Protein AF-A0A9Q3UPS2-F1 (afdb_monomer_lite)

Secondary structure (DSSP, 8-state):
---------B--TT-HHHHHHHHGGGGGGHHHHHHHHHHHHHHT-GGGSBHHHHHHHHHHHTTPPP--TT---

Sequence (73 aa):
MIGFTFLSKRFDSSNPDDVDAIADPYGVFADDVRAFIDEARRHGEVDKLSHQEVHRLIASELALPVPDAGVAL

Structure (mmCIF, N/CA/C/O backbone):
data_AF-A0A9Q3UPS2-F1
#
_entry.id   AF-A0A9Q3UPS2-F1
#
loop_
_atom_site.group_PDB
_atom_site.id
_atom_site.type_symbol
_atom_site.label_atom_id
_atom_site.label_alt_id
_atom_site.label_comp_id
_atom_site.label_asym_id
_atom_site.label_entity_id
_atom_site.label_seq_id
_atom_site.pdbx_PDB_ins_code
_atom_site.Cartn_x
_atom_site.Cartn_y
_atom_site.Cartn_z
_atom_site.occupancy
_atom_site.B_iso_or_equiv
_atom_site.auth_seq_id
_atom_site.auth_comp_id
_atom_site.auth_asym_id
_atom_site.auth_atom_id
_atom_site.pdbx_PDB_model_num
ATOM 1 N N . MET A 1 1 ? -8.089 31.510 13.335 1.00 41.53 1 MET A N 1
ATOM 2 C CA . MET A 1 1 ? -8.090 30.165 13.945 1.00 41.53 1 MET A CA 1
ATOM 3 C C . MET A 1 1 ? -8.296 29.178 12.804 1.00 41.53 1 MET A C 1
ATOM 5 O O . MET A 1 1 ? -9.420 29.030 12.351 1.00 41.53 1 MET A O 1
ATOM 9 N N . ILE A 1 2 ? -7.219 28.651 12.217 1.00 45.19 2 ILE A N 1
ATOM 10 C CA . ILE A 1 2 ? -7.322 27.713 11.088 1.00 45.19 2 ILE A CA 1
ATOM 11 C C . ILE A 1 2 ? -7.440 26.325 11.712 1.00 45.19 2 ILE A C 1
ATOM 13 O O . ILE A 1 2 ? -6.477 25.816 12.280 1.00 45.19 2 ILE A O 1
ATOM 17 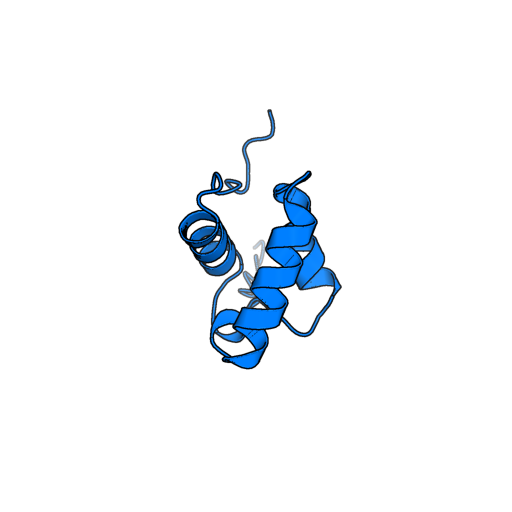N N . GLY A 1 3 ? -8.652 25.777 11.710 1.00 38.88 3 GLY A N 1
ATOM 18 C CA . GLY A 1 3 ? -8.905 24.416 12.158 1.00 38.88 3 GLY A CA 1
ATOM 19 C C . GLY A 1 3 ? -8.388 23.444 11.109 1.00 38.88 3 GLY A C 1
ATOM 20 O O . GLY A 1 3 ? -9.096 23.139 10.157 1.00 38.88 3 GLY A O 1
ATOM 21 N N . PHE A 1 4 ? -7.156 22.971 11.270 1.00 47.94 4 PHE A N 1
ATOM 22 C CA . PHE A 1 4 ? -6.709 21.766 10.586 1.00 47.94 4 PHE A CA 1
ATOM 23 C C . PHE A 1 4 ? -7.321 20.583 11.327 1.00 47.94 4 PHE A C 1
ATOM 25 O O . PHE A 1 4 ? -6.757 20.071 12.294 1.00 47.94 4 PHE A O 1
ATOM 32 N N . THR A 1 5 ? -8.516 20.173 10.917 1.00 41.88 5 THR A N 1
ATOM 33 C CA . THR A 1 5 ? -9.041 18.856 11.263 1.00 41.88 5 THR A CA 1
ATOM 34 C C . THR A 1 5 ? -8.141 17.837 10.565 1.00 41.88 5 THR A C 1
ATOM 36 O O . THR A 1 5 ? -8.401 17.436 9.435 1.00 41.88 5 THR A O 1
ATOM 39 N N . PHE A 1 6 ? -7.045 17.439 11.217 1.00 47.53 6 PHE A N 1
ATOM 40 C CA . PHE A 1 6 ? -6.324 16.209 10.895 1.00 47.53 6 PHE A CA 1
ATOM 41 C C . PHE A 1 6 ? -7.246 15.045 11.266 1.00 47.53 6 PHE A C 1
ATOM 43 O O . PHE A 1 6 ? -7.083 14.383 12.288 1.00 47.53 6 PHE A O 1
ATOM 50 N N . LEU A 1 7 ? -8.291 14.845 10.464 1.00 44.59 7 LEU A N 1
ATOM 51 C CA . LEU A 1 7 ? -9.017 13.594 10.426 1.00 44.59 7 LEU A CA 1
ATOM 52 C C . LEU A 1 7 ? -7.999 12.597 9.875 1.00 44.59 7 LEU A C 1
ATOM 54 O O . LEU A 1 7 ? -7.786 12.553 8.667 1.00 44.59 7 LEU A O 1
ATOM 58 N N . SER A 1 8 ? -7.276 11.906 10.760 1.00 46.59 8 SER A N 1
ATOM 59 C CA . SER A 1 8 ? -6.384 10.804 10.406 1.00 46.59 8 SER A CA 1
ATOM 60 C C . SER A 1 8 ? -7.214 9.775 9.646 1.00 46.59 8 SER A C 1
ATOM 62 O O . SER A 1 8 ? -7.880 8.933 10.249 1.00 46.59 8 SER A O 1
ATOM 64 N N . LYS A 1 9 ? -7.270 9.931 8.322 1.00 60.94 9 LYS A N 1
ATOM 65 C CA . LYS A 1 9 ? -8.037 9.086 7.423 1.00 60.94 9 LYS A CA 1
ATOM 66 C C . LYS A 1 9 ? -7.329 7.737 7.481 1.00 60.94 9 LYS A C 1
ATOM 68 O O . LYS A 1 9 ? -6.208 7.605 7.004 1.00 60.94 9 LYS A O 1
ATOM 73 N N . ARG A 1 10 ? -7.905 6.796 8.230 1.00 71.25 10 ARG A N 1
ATOM 74 C CA . ARG A 1 10 ? -7.415 5.416 8.248 1.00 71.25 10 ARG A CA 1
ATOM 75 C C . ARG A 1 10 ? -7.442 4.905 6.816 1.00 71.25 10 ARG A C 1
ATOM 77 O O . ARG A 1 10 ? -8.347 5.280 6.070 1.00 71.25 10 ARG A O 1
ATOM 84 N N . PHE A 1 11 ? -6.447 4.106 6.459 1.00 80.19 11 PHE A N 1
ATOM 85 C CA . PHE A 1 11 ? -6.449 3.457 5.163 1.00 80.19 11 PHE A CA 1
ATOM 86 C C . PHE A 1 11 ? -7.640 2.499 5.102 1.00 80.19 11 PHE A C 1
ATOM 88 O O . PHE A 1 11 ? -7.822 1.694 6.014 1.00 80.19 11 PHE A O 1
ATOM 95 N N . ASP A 1 12 ? -8.457 2.620 4.060 1.00 80.44 12 ASP A N 1
ATOM 96 C CA . ASP A 1 12 ? -9.565 1.704 3.798 1.00 80.44 12 ASP A CA 1
ATOM 97 C C . ASP A 1 12 ? -9.195 0.839 2.594 1.00 80.44 12 ASP A C 1
ATOM 99 O O . ASP A 1 12 ? -9.146 1.315 1.459 1.00 80.44 12 ASP A O 1
ATOM 103 N N . SER A 1 13 ? -8.913 -0.440 2.846 1.00 80.81 13 SER A N 1
ATOM 104 C CA . SER A 1 13 ? -8.470 -1.375 1.804 1.00 80.81 13 SER A CA 1
ATOM 105 C C . SER A 1 13 ? -9.598 -1.778 0.848 1.00 80.81 13 SER A C 1
ATOM 107 O O . SER A 1 13 ? -9.359 -2.384 -0.197 1.00 80.81 13 SER A O 1
ATOM 109 N N . SER A 1 14 ? -10.847 -1.465 1.209 1.00 82.69 14 SER A N 1
ATOM 110 C CA . SER A 1 14 ? -12.036 -1.740 0.405 1.00 82.69 14 SER A CA 1
ATOM 111 C C . SER A 1 14 ? -12.380 -0.591 -0.546 1.00 82.69 14 SER A C 1
ATOM 113 O O . SER A 1 14 ? -13.143 -0.800 -1.491 1.00 82.69 14 SER A O 1
ATOM 115 N N . ASN A 1 15 ? -11.830 0.601 -0.310 1.00 85.62 15 ASN A N 1
ATOM 116 C CA . ASN A 1 15 ? -12.041 1.788 -1.114 1.00 85.62 15 ASN A CA 1
ATOM 117 C C . ASN A 1 15 ? -10.987 1.874 -2.235 1.00 85.62 15 ASN A C 1
ATOM 119 O O . ASN A 1 15 ? -9.816 2.132 -1.947 1.00 85.62 15 ASN A O 1
ATOM 123 N N . PRO A 1 16 ? -11.374 1.713 -3.515 1.00 84.75 16 PRO A N 1
ATOM 124 C CA . PRO A 1 16 ? -10.424 1.723 -4.624 1.00 84.75 16 PRO A CA 1
ATOM 125 C C . PRO A 1 16 ? -9.636 3.035 -4.723 1.00 84.75 16 PRO A C 1
ATOM 127 O O . PRO A 1 16 ? -8.459 2.980 -5.055 1.00 84.75 16 PRO A O 1
ATOM 130 N N . ASP A 1 17 ? -10.225 4.186 -4.379 1.00 86.12 17 ASP A N 1
ATOM 131 C CA . ASP A 1 17 ? -9.523 5.478 -4.385 1.00 86.12 17 ASP A CA 1
ATOM 132 C C . ASP A 1 17 ? -8.382 5.542 -3.354 1.00 86.12 17 ASP A C 1
ATOM 134 O O . ASP A 1 17 ? -7.345 6.157 -3.596 1.00 86.12 17 ASP A O 1
ATOM 138 N N . ASP A 1 18 ? -8.560 4.910 -2.191 1.00 85.38 18 ASP A N 1
ATOM 139 C CA . ASP A 1 18 ? -7.537 4.860 -1.140 1.00 85.38 18 ASP A CA 1
ATOM 140 C C . ASP A 1 18 ? -6.402 3.899 -1.529 1.00 85.38 18 ASP A C 1
ATOM 142 O O . ASP A 1 18 ? -5.229 4.205 -1.311 1.00 85.38 18 ASP A O 1
ATOM 146 N N . VAL A 1 19 ? -6.738 2.766 -2.157 1.00 87.62 19 VAL A N 1
ATOM 147 C CA . VAL A 1 19 ? -5.755 1.828 -2.723 1.00 87.62 19 VAL A CA 1
ATOM 148 C C . VAL A 1 19 ? -4.952 2.490 -3.843 1.00 87.62 19 VAL A C 1
ATOM 150 O O . VAL A 1 19 ? -3.731 2.348 -3.886 1.00 87.62 19 VAL A O 1
ATOM 153 N N . ASP A 1 20 ? -5.617 3.240 -4.722 1.00 87.00 20 ASP A N 1
ATOM 154 C CA . ASP A 1 20 ? -4.971 3.959 -5.820 1.00 87.00 20 ASP A CA 1
ATOM 155 C C . ASP A 1 20 ? -4.013 5.032 -5.296 1.00 87.00 20 ASP A C 1
ATOM 157 O O . ASP A 1 20 ? -2.861 5.079 -5.715 1.00 87.00 20 ASP A O 1
ATOM 161 N N . ALA A 1 21 ? -4.427 5.801 -4.283 1.00 87.12 21 ALA A N 1
ATOM 162 C CA . ALA A 1 21 ? -3.579 6.802 -3.638 1.00 87.12 21 ALA A CA 1
ATOM 163 C C . ALA A 1 21 ? -2.313 6.211 -2.987 1.00 87.12 21 ALA A C 1
ATOM 165 O O . ALA A 1 21 ? -1.288 6.889 -2.919 1.00 87.12 21 ALA A O 1
ATOM 166 N N . ILE A 1 22 ? -2.368 4.961 -2.511 1.00 86.62 22 ILE A N 1
ATOM 167 C CA . ILE A 1 22 ? -1.192 4.245 -2.000 1.00 86.62 22 ILE A CA 1
ATOM 168 C C . ILE A 1 22 ? -0.330 3.689 -3.134 1.00 86.62 22 ILE A C 1
ATOM 170 O O . ILE A 1 22 ? 0.890 3.704 -3.008 1.00 86.62 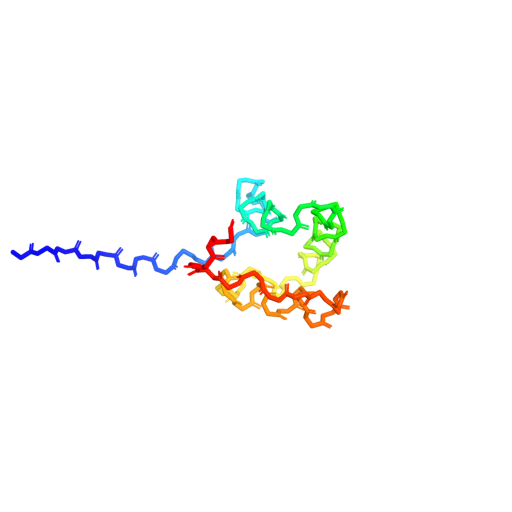22 ILE A O 1
ATOM 174 N N . ALA A 1 23 ? -0.934 3.168 -4.203 1.00 89.06 23 ALA A N 1
ATOM 175 C CA . ALA A 1 23 ? -0.228 2.485 -5.284 1.00 89.06 23 ALA A CA 1
ATOM 176 C C . ALA A 1 23 ? 0.421 3.448 -6.295 1.00 89.06 23 ALA A C 1
ATOM 178 O O . ALA A 1 23 ? 1.527 3.176 -6.759 1.00 89.06 23 ALA A O 1
ATOM 179 N N . ASP A 1 24 ? -0.228 4.574 -6.602 1.00 87.88 24 ASP A N 1
ATOM 180 C CA . ASP A 1 24 ? 0.216 5.574 -7.585 1.00 87.88 24 ASP A CA 1
ATOM 181 C C . ASP A 1 24 ? 1.666 6.066 -7.360 1.00 87.88 24 ASP A C 1
ATOM 183 O O . ASP A 1 24 ? 2.460 6.024 -8.306 1.00 87.88 24 ASP A O 1
ATOM 187 N N . PRO A 1 25 ? 2.107 6.376 -6.119 1.00 86.25 25 PRO A N 1
ATOM 188 C CA . PRO A 1 25 ? 3.489 6.776 -5.841 1.00 86.25 25 PRO A CA 1
ATOM 189 C C . PRO A 1 25 ? 4.551 5.718 -6.178 1.00 86.25 25 PRO A C 1
ATOM 191 O O . PRO A 1 25 ? 5.725 6.057 -6.323 1.00 86.25 25 PRO A O 1
ATOM 194 N N . TYR A 1 26 ? 4.173 4.441 -6.288 1.00 84.81 26 TYR A N 1
ATOM 195 C CA . TYR A 1 26 ? 5.096 3.354 -6.625 1.00 84.81 26 TYR A CA 1
ATOM 196 C C . TYR A 1 26 ? 5.255 3.143 -8.140 1.00 84.81 26 TYR A C 1
ATOM 198 O O . TYR A 1 26 ? 6.101 2.349 -8.563 1.00 84.81 26 TYR A O 1
ATOM 206 N N . GLY A 1 27 ? 4.489 3.858 -8.973 1.00 85.94 27 GLY A N 1
ATOM 207 C CA . GLY A 1 27 ? 4.644 3.877 -10.428 1.00 85.94 27 GLY A CA 1
ATOM 208 C C . GLY A 1 27 ? 4.592 2.483 -11.055 1.00 85.94 27 GLY A C 1
ATOM 209 O O . GLY A 1 27 ? 3.550 1.837 -11.079 1.00 85.94 27 G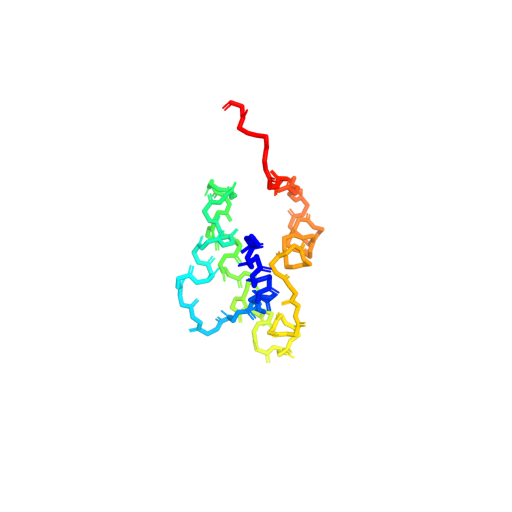LY A O 1
ATOM 210 N N . VAL A 1 28 ? 5.729 1.996 -11.566 1.00 88.06 28 VAL A N 1
ATOM 211 C CA . VAL A 1 28 ? 5.825 0.672 -12.216 1.00 88.06 28 VAL A CA 1
ATOM 212 C C . VAL A 1 28 ? 5.482 -0.496 -11.288 1.00 88.06 28 VAL A C 1
ATOM 214 O O . VAL A 1 28 ? 5.089 -1.546 -11.782 1.00 88.06 28 VAL A O 1
ATOM 217 N N . PHE A 1 29 ? 5.595 -0.309 -9.970 1.00 87.69 29 PHE A N 1
ATOM 218 C CA . PHE A 1 29 ? 5.259 -1.321 -8.967 1.00 87.69 29 PHE A CA 1
ATOM 219 C C . PHE A 1 29 ? 3.822 -1.182 -8.443 1.00 87.69 29 PHE A C 1
ATOM 221 O O . PHE A 1 29 ? 3.426 -1.916 -7.543 1.00 87.69 29 PHE A O 1
ATOM 228 N N . ALA A 1 30 ? 3.020 -0.252 -8.976 1.00 87.50 30 ALA A N 1
ATOM 229 C CA . ALA A 1 30 ? 1.650 -0.026 -8.516 1.00 87.50 30 ALA A CA 1
ATOM 230 C C . ALA A 1 30 ? 0.776 -1.293 -8.593 1.00 87.50 30 ALA A C 1
ATOM 232 O O . ALA A 1 30 ? -0.090 -1.492 -7.743 1.00 87.50 30 ALA A O 1
ATOM 233 N N . ASP A 1 31 ? 1.010 -2.165 -9.579 1.00 89.88 31 ASP A N 1
ATOM 234 C CA . ASP A 1 31 ? 0.279 -3.432 -9.718 1.00 89.88 31 ASP A CA 1
ATOM 235 C C . ASP A 1 31 ? 0.633 -4.422 -8.593 1.00 89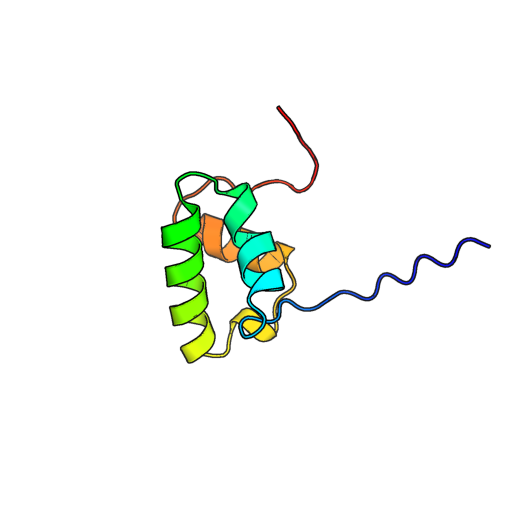.88 31 ASP A C 1
ATOM 237 O O . ASP A 1 31 ? -0.263 -4.958 -7.939 1.00 89.88 31 ASP A O 1
ATOM 241 N N . ASP A 1 32 ? 1.926 -4.565 -8.273 1.00 89.56 32 ASP A N 1
ATOM 242 C CA . ASP A 1 32 ? 2.407 -5.377 -7.147 1.00 89.56 32 ASP A CA 1
ATOM 243 C C . ASP A 1 32 ? 1.874 -4.854 -5.805 1.00 89.56 32 ASP A C 1
ATOM 245 O O . ASP A 1 32 ? 1.457 -5.625 -4.939 1.00 89.56 32 ASP A O 1
ATOM 249 N N . VAL A 1 33 ? 1.825 -3.529 -5.641 1.00 89.75 33 VAL A N 1
ATOM 250 C CA . VAL A 1 33 ? 1.273 -2.881 -4.445 1.00 89.75 33 VAL A CA 1
ATOM 251 C C . VAL A 1 33 ? -0.221 -3.159 -4.295 1.00 89.75 33 VAL A C 1
ATOM 253 O O . VAL A 1 33 ? -0.675 -3.502 -3.202 1.00 89.75 33 VAL A O 1
ATOM 256 N N . ARG A 1 34 ? -0.995 -3.064 -5.382 1.00 90.00 34 ARG A N 1
ATOM 257 C CA . ARG A 1 34 ? -2.426 -3.410 -5.378 1.00 90.00 34 ARG A CA 1
ATOM 258 C C . ARG A 1 34 ? -2.645 -4.878 -5.019 1.00 90.00 34 ARG A C 1
ATOM 260 O O . ARG A 1 34 ? -3.515 -5.170 -4.201 1.00 90.00 34 ARG A O 1
ATOM 267 N N . ALA A 1 35 ? -1.844 -5.786 -5.577 1.00 90.75 35 ALA A N 1
ATOM 268 C CA . ALA A 1 35 ? -1.909 -7.211 -5.258 1.00 90.75 35 ALA A CA 1
ATOM 269 C C . ALA A 1 35 ? -1.580 -7.487 -3.780 1.00 90.75 35 ALA A C 1
ATOM 271 O O . ALA A 1 35 ? -2.278 -8.262 -3.125 1.00 90.75 35 ALA A O 1
ATOM 272 N N . PHE A 1 36 ? -0.565 -6.811 -3.233 1.00 90.00 36 PHE A N 1
ATOM 273 C CA . PHE A 1 36 ? -0.210 -6.907 -1.817 1.00 90.00 36 PHE A CA 1
ATOM 274 C C . PHE A 1 36 ? -1.343 -6.419 -0.906 1.00 90.00 36 PHE A C 1
ATOM 276 O O . PHE A 1 36 ? -1.687 -7.089 0.066 1.00 90.00 36 PHE A O 1
ATOM 283 N N . ILE A 1 37 ? -1.951 -5.273 -1.223 1.00 89.06 37 ILE A N 1
ATOM 284 C CA . ILE A 1 37 ? -3.075 -4.721 -0.459 1.00 89.06 37 ILE A CA 1
ATOM 285 C C . ILE A 1 37 ? -4.285 -5.663 -0.496 1.00 89.06 37 ILE A C 1
ATOM 287 O O . ILE A 1 37 ? -4.917 -5.857 0.542 1.00 89.06 37 ILE A O 1
ATOM 291 N N . ASP A 1 38 ? -4.601 -6.263 -1.650 1.00 88.75 38 ASP A N 1
ATOM 292 C CA . ASP A 1 38 ? -5.697 -7.235 -1.765 1.00 88.75 38 ASP A CA 1
ATOM 293 C C . ASP A 1 38 ? -5.466 -8.465 -0.877 1.00 88.75 38 ASP A C 1
ATOM 295 O O . ASP A 1 38 ? -6.379 -8.906 -0.178 1.00 88.75 38 ASP A O 1
ATOM 299 N N . GLU A 1 39 ? -4.239 -8.990 -0.843 1.00 87.94 39 GLU A N 1
ATOM 300 C CA . GLU A 1 39 ? -3.880 -10.086 0.058 1.00 87.94 39 GLU A CA 1
ATOM 301 C C . GLU A 1 39 ? -3.976 -9.644 1.526 1.00 87.94 39 GLU A C 1
ATOM 303 O O . G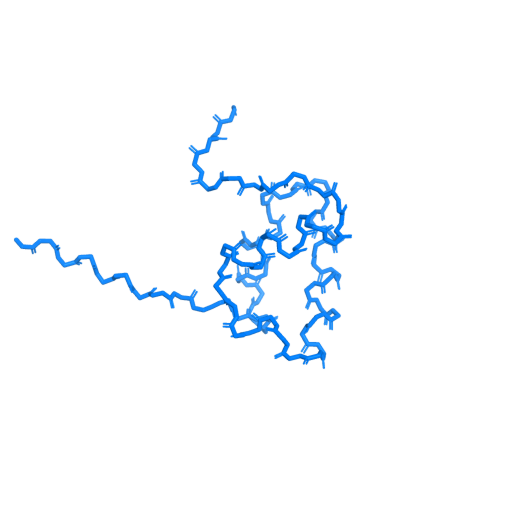LU A 1 39 ? -4.685 -10.255 2.325 1.00 87.94 39 GLU A O 1
ATOM 308 N N . ALA A 1 40 ? -3.352 -8.522 1.887 1.00 85.50 40 ALA A N 1
ATOM 309 C CA . ALA A 1 40 ? -3.335 -8.018 3.257 1.00 85.50 40 ALA A CA 1
ATOM 310 C C . ALA A 1 40 ? -4.740 -7.659 3.785 1.00 85.50 40 ALA A C 1
ATOM 312 O O . ALA A 1 40 ? -5.026 -7.802 4.981 1.00 85.50 40 ALA A O 1
ATOM 313 N N . ARG A 1 41 ? -5.657 -7.262 2.894 1.00 84.31 41 ARG A N 1
ATOM 314 C CA . ARG A 1 41 ? -7.084 -7.075 3.185 1.00 84.31 41 ARG A CA 1
ATOM 315 C C . ARG A 1 41 ? -7.754 -8.366 3.647 1.00 84.31 41 ARG A C 1
ATOM 317 O O . ARG A 1 41 ? -8.540 -8.323 4.592 1.00 84.31 41 ARG A O 1
ATOM 324 N N . ARG A 1 42 ? -7.446 -9.519 3.040 1.00 83.19 42 ARG A N 1
ATOM 325 C CA . ARG A 1 42 ? -8.018 -10.820 3.456 1.00 83.19 42 ARG A CA 1
ATOM 326 C C . ARG A 1 42 ? -7.641 -11.185 4.890 1.00 83.19 42 ARG A C 1
ATOM 328 O O . ARG A 1 42 ? -8.400 -11.881 5.561 1.00 83.19 42 ARG A O 1
ATOM 335 N N . HIS A 1 43 ? -6.509 -10.673 5.367 1.00 79.50 43 HIS A N 1
ATOM 336 C CA . HIS A 1 43 ? -6.034 -10.839 6.739 1.00 79.50 43 HIS A CA 1
ATOM 337 C C . HIS A 1 43 ? -6.570 -9.767 7.711 1.00 79.50 43 HIS A C 1
ATOM 339 O O . HIS A 1 43 ? -6.493 -9.946 8.927 1.00 79.50 43 HIS A O 1
ATOM 345 N N . GLY A 1 44 ? -7.173 -8.681 7.208 1.00 72.00 44 GLY A N 1
ATOM 346 C CA . GLY A 1 44 ? -7.793 -7.624 8.017 1.00 72.00 44 GLY A CA 1
ATOM 347 C C . GLY A 1 44 ? -6.802 -6.780 8.831 1.00 72.00 44 GLY A C 1
ATOM 348 O O . GLY A 1 44 ? -7.185 -6.166 9.834 1.00 72.00 44 GLY A O 1
ATOM 349 N N . GLU A 1 45 ? -5.524 -6.780 8.444 1.00 70.44 45 GLU A N 1
ATOM 350 C CA . GLU A 1 45 ? -4.458 -6.067 9.159 1.00 70.44 45 GLU A CA 1
ATOM 351 C C . GLU A 1 45 ? -4.280 -4.627 8.666 1.00 70.44 45 GLU A C 1
ATOM 353 O O . GLU A 1 45 ? -4.019 -3.737 9.474 1.00 70.44 45 GLU A O 1
ATOM 358 N N . VAL A 1 46 ? -4.505 -4.369 7.374 1.00 77.94 46 VAL A N 1
ATOM 359 C CA . VAL A 1 46 ? -4.230 -3.063 6.748 1.00 77.94 46 VAL A CA 1
ATOM 360 C C . VAL A 1 46 ? -5.259 -1.976 7.062 1.00 77.94 46 VAL A C 1
ATOM 362 O O . VAL A 1 46 ? -4.873 -0.819 7.184 1.00 77.94 46 VAL A O 1
ATOM 365 N N . ASP A 1 47 ? -6.531 -2.313 7.303 1.00 77.38 47 ASP A N 1
ATOM 366 C CA . ASP A 1 47 ? -7.589 -1.326 7.617 1.00 77.38 47 ASP A CA 1
ATOM 367 C C . ASP A 1 47 ? -7.428 -0.639 8.988 1.00 77.38 47 ASP A C 1
ATOM 369 O O . ASP A 1 47 ? -8.111 0.334 9.320 1.00 77.38 47 ASP A O 1
ATOM 373 N N . LYS A 1 48 ? -6.533 -1.158 9.834 1.00 78.69 48 LYS A N 1
ATOM 374 C CA . LYS A 1 48 ? -6.209 -0.559 11.139 1.00 78.69 48 LYS A CA 1
ATOM 375 C C . LYS A 1 48 ? -5.061 0.443 11.047 1.00 78.69 48 LYS A C 1
ATOM 377 O O . LYS A 1 48 ? -4.848 1.188 12.004 1.00 78.69 48 LYS A O 1
ATOM 382 N N . LEU A 1 49 ? -4.340 0.440 9.929 1.00 82.38 49 LEU A N 1
ATOM 383 C CA . LEU A 1 49 ? -3.127 1.209 9.720 1.00 82.38 49 LEU A CA 1
ATOM 384 C C . LEU A 1 49 ? -3.444 2.581 9.113 1.00 82.38 49 LEU A C 1
ATOM 386 O O . LEU A 1 49 ? -4.447 2.799 8.429 1.00 82.38 49 LEU A O 1
ATOM 390 N N . SER A 1 50 ? -2.570 3.542 9.381 1.00 85.19 50 SER A N 1
ATOM 391 C CA . SER A 1 50 ? -2.537 4.806 8.644 1.00 85.19 50 SER A CA 1
ATOM 392 C C . SER A 1 50 ? -1.894 4.623 7.264 1.00 85.19 50 SER A C 1
ATOM 394 O O . SER A 1 50 ? -1.106 3.699 7.067 1.00 85.19 50 SER A O 1
ATOM 396 N N . HIS A 1 51 ? -2.145 5.537 6.316 1.00 83.69 51 HIS A N 1
ATOM 397 C CA . HIS A 1 51 ? -1.488 5.501 4.996 1.00 83.69 51 HIS A CA 1
ATOM 398 C C . HIS A 1 51 ? 0.039 5.389 5.089 1.00 83.69 51 HIS A C 1
ATOM 400 O O . HIS A 1 51 ? 0.646 4.625 4.347 1.00 83.69 51 HIS A O 1
ATOM 406 N N . GLN A 1 52 ? 0.672 6.099 6.032 1.00 83.88 52 GLN A N 1
ATOM 407 C CA . GLN A 1 52 ? 2.124 6.018 6.227 1.00 83.88 52 GLN A CA 1
ATOM 408 C C . GLN A 1 52 ? 2.591 4.638 6.701 1.00 83.88 52 GLN A C 1
ATOM 410 O O . GLN A 1 52 ? 3.647 4.168 6.281 1.00 83.88 52 GLN A O 1
ATOM 415 N N . GLU A 1 53 ? 1.833 3.986 7.582 1.00 87.25 53 GLU A N 1
ATOM 416 C CA . GLU A 1 53 ? 2.153 2.631 8.038 1.00 87.25 53 GLU A CA 1
ATOM 417 C C . GLU A 1 53 ? 1.985 1.614 6.910 1.00 87.25 53 GLU A C 1
ATOM 419 O O . GLU A 1 53 ? 2.834 0.739 6.757 1.00 87.25 53 GLU A O 1
ATOM 424 N N . VAL A 1 54 ? 0.957 1.781 6.076 1.00 87.00 54 VAL A N 1
ATOM 425 C CA . VAL A 1 54 ? 0.745 0.962 4.878 1.00 87.00 54 VAL A CA 1
ATOM 426 C C . VAL A 1 54 ? 1.906 1.133 3.896 1.00 87.00 54 VAL A C 1
ATOM 428 O O . VAL A 1 54 ? 2.478 0.137 3.463 1.00 87.00 54 VAL A O 1
ATOM 431 N N . HIS A 1 55 ? 2.352 2.365 3.630 1.00 87.19 55 HIS A N 1
ATOM 432 C CA . HIS A 1 55 ? 3.534 2.614 2.796 1.00 87.19 55 HIS A CA 1
ATOM 433 C C . HIS A 1 55 ? 4.806 1.955 3.339 1.00 87.19 55 HIS A C 1
ATOM 435 O O . HIS A 1 55 ? 5.582 1.386 2.572 1.00 87.19 55 HIS A O 1
ATOM 441 N N . ARG A 1 56 ? 5.036 2.014 4.657 1.00 86.44 56 ARG A N 1
ATOM 442 C CA . ARG A 1 56 ? 6.191 1.351 5.284 1.00 86.44 56 ARG A CA 1
ATOM 443 C C . ARG A 1 56 ? 6.106 -0.166 5.184 1.00 86.44 56 ARG A C 1
ATOM 445 O O . ARG A 1 56 ? 7.125 -0.794 4.917 1.00 86.44 56 ARG A O 1
ATOM 452 N N . LEU A 1 57 ? 4.919 -0.736 5.383 1.00 87.88 57 LEU A N 1
ATOM 453 C CA . LEU A 1 57 ? 4.685 -2.171 5.257 1.00 87.88 57 LEU A CA 1
ATOM 454 C C . LEU A 1 57 ? 4.970 -2.636 3.827 1.00 87.88 57 LEU A C 1
ATOM 456 O O . LEU A 1 57 ? 5.791 -3.521 3.631 1.00 87.88 57 LEU A O 1
ATOM 460 N N . ILE A 1 58 ? 4.372 -1.976 2.835 1.00 88.50 58 ILE A N 1
ATOM 461 C CA . ILE A 1 58 ? 4.574 -2.274 1.412 1.00 88.50 58 ILE A CA 1
ATOM 462 C C . ILE A 1 58 ? 6.049 -2.145 1.027 1.00 88.50 58 ILE A C 1
ATOM 464 O O . ILE A 1 58 ? 6.605 -3.035 0.393 1.00 88.50 58 ILE A O 1
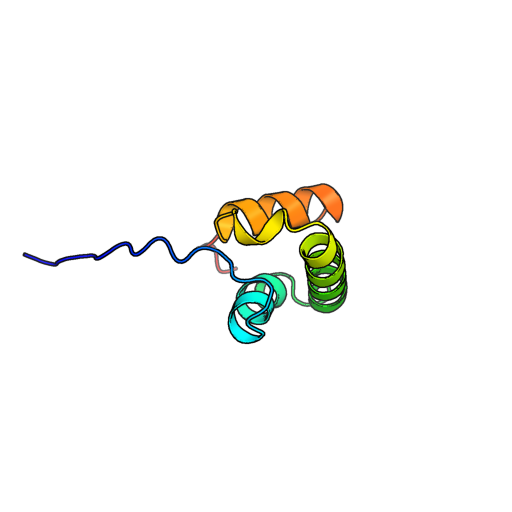ATOM 468 N N . ALA A 1 59 ? 6.699 -1.048 1.423 1.00 86.94 59 ALA A N 1
ATOM 469 C CA . ALA A 1 59 ? 8.112 -0.821 1.140 1.00 86.94 59 ALA A CA 1
ATOM 470 C C . ALA A 1 59 ? 9.009 -1.904 1.757 1.00 86.94 59 ALA A C 1
ATOM 472 O O . ALA A 1 59 ? 9.951 -2.362 1.117 1.00 86.94 59 ALA A O 1
ATOM 473 N N . SER A 1 60 ? 8.700 -2.339 2.980 1.00 86.50 60 SER A N 1
ATOM 474 C CA . SER A 1 60 ? 9.429 -3.414 3.653 1.00 86.50 60 SER A CA 1
ATOM 475 C C . SER A 1 60 ? 9.216 -4.767 2.969 1.00 86.50 60 SER A C 1
ATOM 477 O O . SER A 1 60 ? 10.189 -5.455 2.678 1.00 86.50 60 SER A O 1
ATOM 479 N N . GLU A 1 61 ? 7.965 -5.138 2.689 1.00 87.69 61 GLU A N 1
ATOM 480 C CA . GLU A 1 61 ? 7.604 -6.458 2.153 1.00 87.69 61 GLU A CA 1
ATOM 481 C C . GLU A 1 61 ? 8.002 -6.623 0.682 1.00 87.69 61 GLU A C 1
ATOM 483 O O . GLU A 1 61 ? 8.492 -7.677 0.282 1.00 87.69 61 GLU A O 1
ATOM 488 N N . LEU A 1 62 ? 7.851 -5.569 -0.124 1.00 84.56 62 LEU A N 1
ATOM 489 C CA . LEU A 1 62 ? 8.230 -5.572 -1.539 1.00 84.56 62 LEU A CA 1
ATOM 490 C C . LEU A 1 62 ? 9.684 -5.122 -1.771 1.00 84.56 62 LEU A C 1
ATOM 492 O O . LEU A 1 62 ? 10.120 -5.036 -2.918 1.00 84.56 62 LEU A O 1
ATOM 496 N N . ALA A 1 63 ? 10.437 -4.825 -0.704 1.00 84.94 63 ALA A N 1
ATOM 497 C CA . ALA A 1 63 ? 11.784 -4.246 -0.765 1.00 84.94 63 ALA A CA 1
ATOM 498 C C . ALA A 1 63 ? 11.866 -2.990 -1.664 1.00 84.94 63 ALA A C 1
ATOM 500 O O . ALA A 1 63 ? 12.856 -2.760 -2.364 1.00 84.94 63 ALA A O 1
ATOM 501 N N . LEU A 1 64 ? 10.807 -2.177 -1.645 1.00 81.31 64 LEU A N 1
ATOM 502 C CA . LEU A 1 64 ? 10.673 -0.951 -2.427 1.00 81.31 64 LEU A CA 1
ATOM 503 C C . LEU A 1 64 ? 11.093 0.273 -1.603 1.00 81.31 64 LEU A C 1
ATOM 505 O O . LEU A 1 64 ? 11.004 0.261 -0.374 1.00 81.31 64 LEU A O 1
ATOM 509 N N . PRO A 1 65 ? 11.524 1.369 -2.249 1.00 78.38 65 PRO A N 1
ATOM 510 C CA . PRO A 1 65 ? 11.699 2.631 -1.547 1.00 78.38 65 PRO A CA 1
ATOM 511 C C . PRO A 1 65 ? 10.352 3.105 -0.986 1.00 78.38 65 PRO A C 1
ATOM 513 O O . PRO A 1 65 ? 9.334 3.059 -1.677 1.00 78.38 65 PRO A O 1
ATOM 516 N N . VAL A 1 66 ? 10.344 3.580 0.264 1.00 76.00 66 VAL A N 1
ATOM 517 C CA . VAL A 1 66 ? 9.173 4.272 0.818 1.00 76.00 66 VAL A CA 1
ATOM 518 C C . VAL A 1 66 ? 8.992 5.561 0.013 1.00 76.00 66 VAL A C 1
ATOM 520 O O . VAL A 1 66 ? 9.923 6.371 -0.009 1.00 76.00 66 VAL A O 1
ATOM 523 N N . PRO A 1 67 ? 7.837 5.779 -0.637 1.00 66.69 67 PRO A N 1
ATOM 524 C CA . PRO A 1 67 ? 7.532 7.063 -1.240 1.00 66.69 67 PRO A CA 1
ATOM 525 C C . PRO A 1 67 ? 7.330 8.051 -0.091 1.00 66.69 67 PRO A C 1
ATOM 527 O O . PRO A 1 67 ? 6.290 8.080 0.566 1.00 66.69 67 PRO A O 1
ATOM 530 N N . ASP A 1 68 ? 8.381 8.795 0.242 1.00 54.50 68 ASP A N 1
ATOM 531 C CA . ASP A 1 68 ? 8.313 9.800 1.292 1.00 54.50 68 ASP A CA 1
ATOM 532 C C . ASP A 1 68 ? 7.360 10.902 0.818 1.00 54.50 68 ASP A C 1
ATOM 534 O O . ASP A 1 68 ? 7.551 11.503 -0.244 1.00 54.50 68 ASP A O 1
ATOM 538 N N . ALA A 1 69 ? 6.285 11.107 1.579 1.00 49.84 69 ALA A N 1
ATOM 539 C CA . ALA A 1 69 ? 5.230 12.062 1.287 1.00 49.84 69 ALA A CA 1
ATOM 540 C C . ALA A 1 69 ? 5.782 13.500 1.308 1.00 49.84 69 ALA A C 1
ATOM 542 O O . ALA A 1 69 ? 5.632 14.210 2.300 1.00 49.84 69 ALA A O 1
ATOM 543 N N . GLY A 1 70 ? 6.425 13.936 0.221 1.00 41.69 70 GLY A N 1
ATOM 544 C CA . GLY A 1 70 ? 6.842 15.329 0.057 1.00 41.69 70 GLY A CA 1
ATOM 545 C C . GLY A 1 70 ? 8.179 15.619 -0.621 1.00 41.69 70 GLY A C 1
ATOM 546 O O . GLY A 1 70 ? 8.577 16.782 -0.586 1.00 41.69 70 GLY A O 1
ATOM 547 N N . VAL A 1 71 ? 8.866 14.668 -1.262 1.00 39.06 71 VAL A N 1
ATOM 548 C CA . VAL A 1 71 ? 10.005 15.019 -2.135 1.00 39.06 71 VAL A CA 1
ATOM 549 C C . VAL A 1 71 ? 9.723 14.578 -3.564 1.00 39.06 71 VAL A C 1
ATOM 551 O O . VAL A 1 71 ? 10.086 13.486 -3.989 1.00 39.06 71 VAL A O 1
ATOM 554 N N . ALA A 1 72 ? 9.055 15.465 -4.303 1.00 34.09 72 ALA A N 1
ATOM 555 C CA . ALA A 1 72 ? 9.110 15.464 -5.757 1.00 34.09 72 ALA A CA 1
ATOM 556 C C . ALA A 1 72 ? 10.581 15.617 -6.180 1.00 34.09 72 ALA A C 1
ATOM 558 O O . ALA A 1 72 ? 11.229 16.597 -5.804 1.00 34.09 72 ALA A O 1
ATOM 559 N N . LEU A 1 73 ? 11.098 14.635 -6.916 1.00 40.72 73 LEU A N 1
ATOM 560 C CA . LEU A 1 73 ? 12.233 14.843 -7.815 1.00 40.72 73 LEU A CA 1
ATOM 561 C C . LEU A 1 73 ? 11.721 15.455 -9.120 1.00 40.72 73 LEU A C 1
ATOM 563 O O . LEU A 1 73 ? 10.645 15.014 -9.584 1.00 40.72 73 LEU A O 1
#

Organism: NCBI:txid1177169

Foldseek 3Di:
DDDPPPPQPQQDLVDVVSLCVLLVLQPVCSVVSNVVSVVVVVVVPRSRHGSQVSLVVCCVVVVHDRSPPDDDD

Radius of gyration: 12.79 Å; chains: 1; bounding box: 24×41×26 Å

pLDDT: mean 76.23, std 16.81, range [34.09, 90.75]